Protein AF-A0A4Q7FGH8-F1 (afdb_monomer_lite)

Structure (mmCIF, N/CA/C/O backbone):
data_AF-A0A4Q7FGH8-F1
#
_entry.id   AF-A0A4Q7FGH8-F1
#
loop_
_atom_site.group_PDB
_atom_site.id
_atom_site.type_symbol
_atom_site.label_atom_id
_atom_site.label_alt_id
_atom_site.label_comp_id
_atom_site.label_asym_id
_atom_site.label_entity_id
_atom_site.label_seq_id
_atom_site.pdbx_PDB_ins_code
_atom_site.Cartn_x
_atom_site.Cartn_y
_atom_site.Cartn_z
_atom_site.occupancy
_atom_site.B_iso_or_equiv
_atom_site.auth_seq_id
_atom_site.auth_comp_id
_atom_site.auth_asym_id
_atom_site.auth_atom_id
_atom_site.pdbx_PDB_model_num
ATOM 1 N N . MET A 1 1 ? -11.746 -8.221 38.228 1.00 75.38 1 MET A N 1
ATOM 2 C CA . MET A 1 1 ? -12.759 -8.175 37.145 1.00 75.38 1 MET A CA 1
ATOM 3 C C . MET A 1 1 ? -12.448 -7.113 36.090 1.00 75.38 1 MET A C 1
ATOM 5 O O . MET A 1 1 ? -12.512 -7.437 34.915 1.00 75.38 1 MET A O 1
ATOM 9 N N . ILE A 1 2 ? -12.036 -5.893 36.461 1.00 87.25 2 ILE A N 1
ATOM 10 C CA . ILE A 1 2 ? -11.751 -4.826 35.480 1.00 87.25 2 ILE A CA 1
ATOM 11 C C . ILE A 1 2 ? -10.482 -5.068 34.638 1.00 87.25 2 ILE A C 1
ATOM 13 O O . ILE A 1 2 ? -10.483 -4.796 33.444 1.00 87.25 2 ILE A O 1
ATOM 17 N N . PHE A 1 3 ? -9.438 -5.659 35.232 1.00 90.00 3 PHE A N 1
ATOM 18 C CA . PHE A 1 3 ? -8.166 -5.945 34.553 1.00 90.00 3 PHE A CA 1
ATOM 19 C C . PHE A 1 3 ? -8.341 -6.903 33.363 1.00 90.00 3 PHE A C 1
ATOM 21 O O . PHE A 1 3 ? -7.898 -6.614 32.259 1.00 90.00 3 PHE A O 1
ATOM 28 N N . ARG A 1 4 ? -9.109 -7.983 33.560 1.00 91.69 4 ARG A N 1
ATOM 29 C CA . ARG A 1 4 ? -9.422 -8.966 32.513 1.00 91.69 4 ARG A CA 1
ATOM 30 C C . ARG A 1 4 ? -10.186 -8.350 31.334 1.00 91.69 4 ARG A C 1
ATOM 32 O O . ARG A 1 4 ? -9.882 -8.638 30.184 1.00 91.69 4 ARG A O 1
ATOM 39 N N . ILE A 1 5 ? -11.139 -7.458 31.617 1.00 93.44 5 ILE A N 1
ATOM 40 C CA . ILE A 1 5 ? -11.903 -6.744 30.580 1.00 93.44 5 ILE A CA 1
ATOM 41 C C . ILE A 1 5 ? -10.982 -5.844 29.747 1.00 93.44 5 ILE A C 1
ATOM 43 O O . ILE A 1 5 ? -11.163 -5.736 28.535 1.00 93.44 5 ILE A O 1
ATOM 47 N N . LEU A 1 6 ? -10.006 -5.186 30.378 1.00 93.19 6 LEU A N 1
ATOM 48 C CA . LEU A 1 6 ? -9.037 -4.348 29.670 1.00 93.19 6 LEU A CA 1
ATOM 49 C C . LEU A 1 6 ? -8.132 -5.183 28.756 1.00 93.19 6 LEU A C 1
ATOM 51 O O . LEU A 1 6 ? -7.943 -4.812 27.600 1.00 93.19 6 LEU A O 1
ATOM 55 N N . GLU A 1 7 ? -7.643 -6.328 29.232 1.00 94.44 7 GLU A N 1
ATOM 56 C CA . GLU A 1 7 ? -6.850 -7.262 28.422 1.00 94.44 7 GLU A CA 1
ATOM 57 C C . GLU A 1 7 ? -7.623 -7.764 27.198 1.00 94.44 7 GLU A C 1
ATOM 59 O O . GLU A 1 7 ? -7.107 -7.733 26.081 1.00 94.44 7 GLU A O 1
ATOM 64 N N . ASP A 1 8 ? -8.880 -8.174 27.384 1.00 94.00 8 ASP A N 1
ATOM 65 C CA . ASP A 1 8 ? -9.716 -8.668 26.287 1.00 94.00 8 ASP A CA 1
ATOM 66 C C . ASP A 1 8 ? -10.005 -7.579 25.247 1.00 94.00 8 ASP A C 1
ATOM 68 O O . ASP A 1 8 ? -9.960 -7.837 24.041 1.00 94.00 8 ASP A O 1
ATOM 72 N N . LYS A 1 9 ? -10.240 -6.337 25.692 1.00 93.06 9 LYS A N 1
ATOM 73 C CA . LYS A 1 9 ? -10.411 -5.187 24.792 1.00 93.06 9 LYS A CA 1
ATOM 74 C C . LYS A 1 9 ? -9.146 -4.900 23.986 1.00 93.06 9 LYS A C 1
ATOM 76 O O . LYS A 1 9 ? -9.240 -4.691 22.777 1.00 93.06 9 LYS A O 1
ATOM 81 N N . LEU A 1 10 ? -7.977 -4.929 24.626 1.00 93.69 10 LEU A N 1
ATOM 82 C CA . LEU A 1 10 ? -6.691 -4.739 23.950 1.00 93.69 10 LEU A CA 1
ATOM 83 C C . LEU A 1 10 ? -6.431 -5.847 22.923 1.00 93.69 10 LEU A C 1
ATOM 85 O O . LEU A 1 10 ? -6.054 -5.558 21.787 1.00 93.69 10 LEU A O 1
ATOM 89 N N . ALA A 1 11 ? -6.695 -7.105 23.282 1.00 93.38 11 ALA A N 1
ATOM 90 C CA . ALA A 1 11 ? -6.545 -8.239 22.376 1.00 93.38 11 ALA A CA 1
ATOM 91 C C . ALA A 1 11 ? -7.490 -8.140 21.165 1.00 93.38 11 ALA A C 1
ATOM 93 O O . ALA A 1 11 ? -7.077 -8.391 20.029 1.00 93.38 11 ALA A O 1
ATOM 94 N N . ALA A 1 12 ? -8.743 -7.727 21.381 1.00 92.94 12 ALA A N 1
ATOM 95 C CA . ALA A 1 12 ? -9.707 -7.509 20.307 1.00 92.94 12 ALA A CA 1
ATOM 96 C C . ALA A 1 12 ? -9.270 -6.374 19.368 1.00 92.94 12 ALA A C 1
ATOM 98 O O . ALA A 1 12 ? -9.300 -6.539 18.147 1.00 92.94 12 ALA A O 1
ATOM 99 N N . GLN A 1 13 ? -8.798 -5.254 19.923 1.00 92.31 13 GLN A N 1
ATOM 100 C CA . GLN A 1 13 ? -8.279 -4.134 19.141 1.00 92.31 13 GLN A CA 1
ATOM 101 C C . GLN A 1 13 ? -7.055 -4.548 18.309 1.00 92.31 13 GLN A C 1
ATOM 103 O O . GLN A 1 13 ? -7.004 -4.253 17.117 1.00 92.31 13 GLN A O 1
ATOM 108 N N . ALA A 1 14 ? -6.107 -5.281 18.900 1.00 92.75 14 ALA A N 1
ATOM 109 C CA . ALA A 1 14 ? -4.923 -5.776 18.200 1.00 92.75 14 ALA A CA 1
ATOM 110 C C . ALA A 1 14 ? -5.278 -6.772 17.082 1.00 92.75 14 ALA A C 1
ATOM 112 O O . ALA A 1 14 ? -4.674 -6.774 16.008 1.00 92.75 14 ALA A O 1
ATOM 113 N N . LYS A 1 15 ? -6.294 -7.616 17.299 1.00 92.62 15 LYS A N 1
ATOM 114 C CA . LYS A 1 15 ? -6.804 -8.517 16.258 1.00 92.62 15 LYS A CA 1
ATOM 115 C C . LYS A 1 15 ? -7.417 -7.731 15.099 1.00 92.62 15 LYS A C 1
ATOM 117 O O . LYS A 1 15 ? -7.164 -8.063 13.940 1.00 92.62 15 LYS A O 1
ATOM 122 N N . GLN A 1 16 ? -8.188 -6.689 15.407 1.00 91.62 16 GLN A N 1
ATOM 123 C CA . GLN A 1 16 ? -8.809 -5.822 14.409 1.00 91.62 16 GLN A CA 1
ATOM 124 C C . GLN A 1 16 ? -7.758 -5.059 13.589 1.00 91.62 16 GLN A C 1
ATOM 126 O O . GLN A 1 16 ? -7.857 -5.037 12.362 1.00 91.62 16 GLN A O 1
ATOM 131 N N . SER A 1 17 ? -6.735 -4.485 14.235 1.00 93.06 17 SER A N 1
ATOM 132 C CA . SER A 1 17 ? -5.650 -3.788 13.532 1.00 93.06 17 SER A CA 1
ATOM 133 C C . SER A 1 17 ? -4.871 -4.743 12.632 1.00 93.06 17 SER A C 1
ATOM 135 O O . SER A 1 17 ? -4.694 -4.451 11.456 1.00 93.06 17 SER A O 1
ATOM 137 N N . LYS A 1 18 ? -4.530 -5.944 13.116 1.00 95.44 18 LYS A N 1
ATOM 138 C CA . LYS A 1 18 ? -3.845 -6.965 12.308 1.00 95.44 18 LYS A CA 1
ATOM 139 C C . LYS A 1 18 ? -4.650 -7.370 11.070 1.00 95.44 18 LYS A C 1
ATOM 141 O O . LYS A 1 18 ? -4.085 -7.540 9.991 1.00 95.44 18 LYS A O 1
ATOM 146 N N . ALA A 1 19 ? -5.966 -7.538 11.205 1.00 95.38 19 ALA A N 1
ATOM 147 C CA . ALA A 1 19 ? -6.833 -7.845 10.068 1.00 95.38 19 ALA A CA 1
ATOM 148 C C . ALA A 1 19 ? -6.873 -6.690 9.050 1.00 95.38 19 ALA A C 1
ATOM 150 O O . ALA A 1 19 ? -6.831 -6.932 7.841 1.00 95.38 19 ALA A O 1
ATOM 151 N N . ALA A 1 20 ? -6.913 -5.443 9.529 1.00 95.94 20 ALA A N 1
ATOM 152 C CA . ALA A 1 20 ? -6.840 -4.262 8.676 1.00 95.94 20 ALA A CA 1
ATOM 153 C C . ALA A 1 20 ? -5.486 -4.172 7.947 1.00 95.94 20 ALA A C 1
ATOM 155 O O . ALA A 1 20 ? -5.468 -3.998 6.728 1.00 95.94 20 ALA A O 1
ATOM 156 N N . ASP A 1 21 ? -4.373 -4.388 8.651 1.00 97.56 21 ASP A N 1
ATOM 157 C CA . ASP A 1 21 ? -3.020 -4.385 8.083 1.00 97.56 21 ASP A CA 1
ATOM 158 C C . ASP A 1 21 ? -2.875 -5.429 6.976 1.00 97.56 21 ASP A C 1
ATOM 160 O O . ASP A 1 21 ? -2.375 -5.124 5.893 1.00 97.56 21 ASP A O 1
ATOM 164 N N . LEU A 1 22 ? -3.376 -6.650 7.198 1.00 98.19 22 LEU A N 1
ATOM 165 C CA . LEU A 1 22 ? -3.362 -7.704 6.182 1.00 98.19 22 LEU A CA 1
ATOM 166 C C . LEU A 1 22 ? -4.142 -7.297 4.927 1.00 98.19 22 LEU A C 1
ATOM 168 O O . LEU A 1 22 ? -3.657 -7.497 3.812 1.00 98.19 22 LEU A O 1
ATOM 172 N N . ARG A 1 23 ? -5.321 -6.685 5.091 1.00 98.25 23 ARG A N 1
ATOM 173 C CA . ARG A 1 23 ? -6.131 -6.192 3.969 1.00 98.25 23 ARG A CA 1
ATOM 174 C C . ARG A 1 23 ? -5.391 -5.112 3.174 1.00 98.25 23 ARG A C 1
ATOM 176 O O . ARG A 1 23 ? -5.381 -5.153 1.943 1.00 98.25 23 ARG A O 1
ATOM 183 N N . PHE A 1 24 ? -4.767 -4.150 3.849 1.00 98.62 24 PHE A N 1
ATOM 184 C CA . PHE A 1 24 ? -4.023 -3.084 3.175 1.00 98.62 24 PHE A CA 1
ATOM 185 C C . PHE A 1 24 ? -2.731 -3.595 2.529 1.00 98.62 24 PHE A C 1
ATOM 187 O O . PHE A 1 24 ? -2.406 -3.191 1.412 1.00 98.62 24 PHE A O 1
ATOM 194 N N . MET A 1 25 ? -2.048 -4.550 3.161 1.00 98.62 25 MET A N 1
ATOM 195 C CA . MET A 1 25 ? -0.868 -5.204 2.601 1.00 98.62 25 MET A CA 1
ATOM 196 C C . MET A 1 25 ? -1.203 -5.990 1.327 1.00 98.62 25 MET A C 1
ATOM 198 O O . MET A 1 25 ? -0.485 -5.897 0.334 1.00 98.62 25 MET A O 1
ATOM 202 N N . GLN A 1 26 ? -2.330 -6.708 1.293 1.00 98.69 26 GLN A N 1
ATOM 203 C CA . GLN A 1 26 ? -2.804 -7.382 0.077 1.00 98.69 26 GLN A CA 1
ATOM 204 C C . GLN A 1 26 ? -3.023 -6.399 -1.082 1.00 98.69 26 GLN A C 1
ATOM 206 O O . GLN A 1 26 ? -2.673 -6.697 -2.231 1.00 98.69 26 GLN A O 1
ATOM 211 N N . LEU A 1 27 ? -3.560 -5.209 -0.794 1.00 98.62 27 LEU A N 1
ATOM 212 C CA . LEU A 1 27 ? -3.706 -4.153 -1.792 1.00 98.62 27 LEU A CA 1
ATOM 213 C C . LEU A 1 27 ? -2.343 -3.620 -2.257 1.00 98.62 27 LEU A C 1
ATOM 215 O O . LEU A 1 27 ? -2.133 -3.491 -3.462 1.00 98.62 27 LEU A O 1
ATOM 219 N N . ALA A 1 28 ? -1.413 -3.356 -1.337 1.00 98.69 28 ALA A N 1
ATOM 220 C CA . ALA A 1 28 ? -0.060 -2.902 -1.663 1.00 98.69 28 ALA A CA 1
ATOM 221 C C . ALA A 1 28 ? 0.673 -3.906 -2.568 1.00 98.69 28 ALA A C 1
ATOM 223 O O . ALA A 1 28 ? 1.204 -3.527 -3.612 1.00 98.69 28 ALA A O 1
ATOM 224 N N . LEU A 1 29 ? 0.601 -5.202 -2.249 1.00 98.62 29 LEU A N 1
ATOM 225 C CA . LEU A 1 29 ? 1.142 -6.263 -3.099 1.00 98.62 29 LEU A CA 1
ATOM 226 C C . LEU A 1 29 ? 0.489 -6.250 -4.483 1.00 98.62 29 LEU A C 1
ATOM 228 O O . LEU A 1 29 ? 1.195 -6.286 -5.486 1.00 98.62 29 LEU A O 1
ATOM 232 N N . THR A 1 30 ? -0.840 -6.136 -4.557 1.00 98.50 30 THR A N 1
ATOM 233 C CA . THR A 1 30 ? -1.583 -6.069 -5.829 1.00 98.50 30 THR A CA 1
ATOM 234 C C . THR A 1 30 ? -1.160 -4.876 -6.690 1.00 98.50 30 THR A C 1
ATOM 236 O O . THR A 1 30 ? -1.039 -5.013 -7.907 1.00 98.50 30 THR A O 1
ATOM 239 N N . LEU A 1 31 ? -0.894 -3.718 -6.079 1.00 98.38 31 LEU A N 1
ATOM 240 C CA . LEU A 1 31 ? -0.341 -2.557 -6.778 1.00 98.38 31 LEU A CA 1
ATOM 241 C C . LEU A 1 31 ? 1.066 -2.853 -7.308 1.00 98.38 31 LEU A C 1
ATOM 243 O O . LEU A 1 31 ? 1.323 -2.617 -8.485 1.00 98.38 31 LEU A O 1
ATOM 247 N N . GLY A 1 32 ? 1.937 -3.448 -6.488 1.00 97.88 32 GLY A N 1
ATOM 248 C CA . GLY A 1 32 ? 3.294 -3.824 -6.891 1.00 97.88 32 GLY A CA 1
ATOM 249 C C . GLY A 1 32 ? 3.317 -4.817 -8.053 1.00 97.88 32 GLY A C 1
ATOM 250 O O . GLY A 1 32 ? 4.120 -4.667 -8.971 1.00 97.88 32 GLY A O 1
ATOM 251 N N . ARG A 1 33 ? 2.370 -5.769 -8.104 1.00 97.62 33 ARG A N 1
ATOM 252 C CA . ARG A 1 33 ? 2.263 -6.735 -9.218 1.00 97.62 33 ARG A CA 1
ATOM 253 C C . ARG A 1 33 ? 2.142 -6.071 -10.595 1.00 97.62 33 ARG A C 1
ATOM 255 O O . 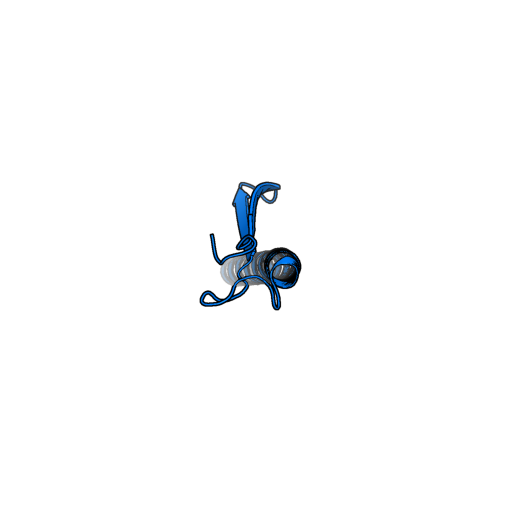ARG A 1 33 ? 2.559 -6.667 -11.580 1.00 97.62 33 ARG A O 1
ATOM 262 N N . ARG A 1 34 ? 1.643 -4.832 -10.678 1.00 96.00 34 ARG A N 1
ATOM 263 C CA . ARG A 1 34 ? 1.523 -4.076 -11.940 1.00 96.00 34 ARG A CA 1
ATOM 264 C C . ARG A 1 34 ? 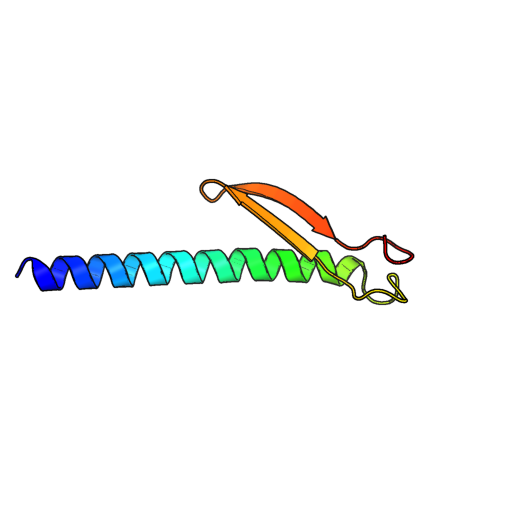2.874 -3.777 -12.598 1.00 96.00 34 ARG A C 1
ATOM 266 O O . ARG A 1 34 ? 2.933 -3.653 -13.820 1.00 96.00 34 ARG A O 1
ATOM 273 N N . GLY A 1 35 ? 3.934 -3.660 -11.797 1.00 95.38 35 GLY A N 1
ATOM 274 C CA . GLY A 1 35 ? 5.298 -3.394 -12.256 1.00 95.38 35 GLY A CA 1
ATOM 275 C C . GLY A 1 35 ? 6.122 -4.649 -12.563 1.00 95.38 35 GLY A C 1
ATOM 276 O O . GLY A 1 35 ? 7.248 -4.535 -13.045 1.00 95.38 35 GLY A O 1
ATOM 277 N N . GLN A 1 36 ? 5.601 -5.855 -12.306 1.00 95.31 36 GLN A N 1
ATOM 278 C CA . GLN A 1 36 ? 6.373 -7.085 -12.511 1.00 95.31 36 GLN A CA 1
ATOM 279 C C . GLN A 1 36 ? 6.853 -7.220 -13.960 1.00 95.31 36 GLN A C 1
ATOM 281 O O . GLN A 1 36 ? 6.093 -7.026 -14.907 1.00 95.31 36 GLN A O 1
ATOM 286 N N . GLY A 1 37 ? 8.146 -7.517 -14.115 1.00 94.31 37 GLY A N 1
ATOM 287 C CA . GLY A 1 37 ? 8.809 -7.637 -15.416 1.00 94.31 37 GLY A CA 1
ATOM 288 C C . GLY A 1 37 ? 9.041 -6.314 -16.157 1.00 94.31 37 GLY A C 1
ATOM 289 O O . GLY A 1 37 ? 9.583 -6.337 -17.255 1.00 94.31 37 GLY A O 1
ATOM 290 N N . ARG A 1 38 ? 8.649 -5.163 -15.590 1.00 95.25 38 ARG A N 1
ATOM 291 C CA . ARG A 1 38 ? 8.725 -3.842 -16.250 1.00 95.25 38 ARG A CA 1
ATOM 292 C C . ARG A 1 38 ? 9.562 -2.809 -15.499 1.00 95.25 38 ARG A C 1
ATOM 294 O O . ARG A 1 38 ? 9.811 -1.728 -16.028 1.00 95.25 38 ARG A O 1
ATOM 301 N N . THR A 1 39 ? 9.971 -3.115 -14.271 1.00 96.69 39 THR A N 1
ATOM 302 C CA . THR A 1 39 ? 10.619 -2.156 -13.363 1.00 96.69 39 THR A CA 1
ATOM 303 C C . THR A 1 39 ? 12.132 -2.314 -13.263 1.00 96.69 39 THR A C 1
ATOM 305 O O . THR A 1 39 ? 12.739 -1.566 -12.503 1.00 96.69 39 THR A O 1
ATOM 308 N N . TRP A 1 40 ? 12.746 -3.255 -13.998 1.00 92.38 40 TRP A N 1
ATOM 309 C CA . TRP A 1 40 ? 14.202 -3.461 -13.973 1.00 92.38 40 TRP A CA 1
ATOM 310 C C . TRP A 1 40 ? 14.946 -2.119 -14.130 1.00 92.38 40 TRP A C 1
ATOM 312 O O . TRP A 1 40 ? 14.541 -1.318 -14.978 1.00 92.38 40 TRP A O 1
ATOM 322 N N . PRO A 1 41 ? 16.002 -1.848 -13.334 1.00 93.06 41 PRO A N 1
ATOM 323 C CA . PRO A 1 41 ? 16.675 -2.728 -12.361 1.00 93.06 41 PRO A CA 1
ATOM 324 C C . PRO A 1 41 ? 16.004 -2.795 -10.977 1.00 93.06 41 PRO A C 1
ATOM 326 O O . PRO A 1 41 ? 16.448 -3.545 -10.111 1.00 93.06 41 PRO A O 1
ATOM 329 N N . ASN A 1 42 ? 14.940 -2.024 -10.756 1.00 96.31 42 ASN A N 1
ATOM 330 C CA . ASN A 1 42 ? 14.296 -1.886 -9.457 1.00 96.31 42 ASN A CA 1
ATOM 331 C C . ASN A 1 42 ? 13.217 -2.958 -9.230 1.00 96.31 42 ASN A C 1
ATOM 333 O O . ASN A 1 42 ? 12.569 -3.424 -10.178 1.00 96.31 42 ASN A O 1
ATOM 337 N N . PRO A 1 43 ? 12.978 -3.355 -7.968 1.00 96.25 43 PRO A N 1
ATOM 338 C CA . PRO A 1 43 ? 11.918 -4.296 -7.649 1.00 96.25 43 PRO A CA 1
ATOM 339 C C . PRO A 1 43 ? 10.543 -3.690 -7.937 1.00 96.25 43 PRO A C 1
ATOM 341 O O . PRO A 1 43 ? 10.334 -2.479 -7.863 1.00 96.25 43 PRO A O 1
ATOM 344 N N . ALA A 1 44 ? 9.580 -4.560 -8.220 1.00 97.50 44 ALA A N 1
ATOM 345 C CA . ALA A 1 44 ? 8.190 -4.164 -8.354 1.00 97.50 44 ALA A CA 1
ATOM 346 C C . ALA A 1 44 ? 7.592 -3.939 -6.955 1.00 97.50 44 ALA A C 1
ATOM 348 O O . ALA A 1 44 ? 7.266 -4.894 -6.248 1.00 97.50 44 ALA A O 1
ATOM 349 N N . VAL A 1 45 ? 7.474 -2.676 -6.542 1.00 98.06 45 VAL A N 1
ATOM 350 C CA . VAL A 1 45 ? 6.960 -2.281 -5.222 1.00 98.06 45 VAL A CA 1
ATOM 351 C C . VAL A 1 45 ? 5.587 -1.641 -5.376 1.00 98.06 45 VAL A C 1
ATOM 353 O O . VAL A 1 45 ? 5.342 -0.905 -6.329 1.00 98.06 45 VAL A O 1
ATOM 356 N N . GLY 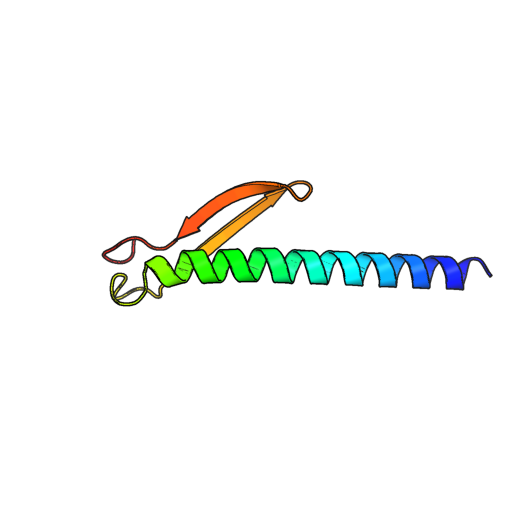A 1 46 ? 4.682 -1.907 -4.435 1.00 98.31 46 GLY A N 1
ATOM 357 C CA . GLY A 1 46 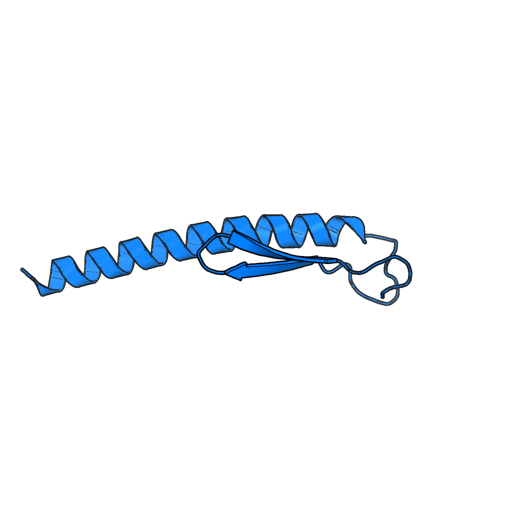? 3.429 -1.173 -4.284 1.00 98.31 46 GLY A CA 1
ATOM 358 C C . GLY A 1 46 ? 3.274 -0.671 -2.856 1.00 98.31 46 GLY A C 1
ATOM 359 O O . GLY A 1 46 ? 3.738 -1.312 -1.916 1.00 98.31 46 GLY A O 1
ATOM 360 N N . ALA A 1 47 ? 2.636 0.484 -2.698 1.00 98.44 47 ALA A N 1
ATOM 361 C CA . ALA A 1 47 ? 2.483 1.162 -1.419 1.00 98.44 47 ALA A CA 1
ATOM 362 C C . ALA A 1 47 ? 1.089 1.781 -1.289 1.00 98.44 47 ALA A C 1
ATOM 364 O O . ALA A 1 47 ? 0.491 2.233 -2.271 1.00 98.44 47 ALA A O 1
ATOM 365 N N . VAL A 1 48 ? 0.589 1.820 -0.056 1.00 98.62 48 VAL A N 1
ATOM 366 C CA . VAL A 1 48 ? -0.651 2.501 0.328 1.00 98.62 48 VAL A CA 1
ATOM 367 C C . VAL A 1 48 ? -0.406 3.311 1.595 1.00 98.62 48 VAL A C 1
ATOM 369 O O . VAL A 1 48 ? 0.322 2.870 2.480 1.00 98.62 48 VAL A O 1
ATOM 372 N N . VAL A 1 49 ? -1.019 4.488 1.680 1.00 98.38 49 VAL A N 1
ATOM 373 C CA . VAL A 1 49 ? -1.032 5.334 2.878 1.00 98.38 49 VAL A CA 1
ATOM 374 C C . VAL A 1 49 ? -2.465 5.379 3.380 1.00 98.38 49 VAL A C 1
ATOM 376 O O . VAL A 1 49 ? -3.380 5.697 2.615 1.00 98.38 49 VAL A O 1
ATOM 379 N N . VAL A 1 50 ? -2.662 5.038 4.651 1.00 98.25 50 VAL A N 1
ATOM 380 C CA . VAL A 1 50 ? -3.983 4.917 5.272 1.00 98.25 50 VAL A CA 1
ATOM 381 C C . VAL A 1 50 ? -4.075 5.882 6.446 1.00 98.25 50 VAL A C 1
ATOM 383 O O . VAL A 1 50 ? -3.168 5.942 7.272 1.00 98.25 50 VAL A O 1
ATOM 386 N N . LYS A 1 51 ? -5.182 6.618 6.523 1.00 97.50 51 LYS A N 1
ATOM 387 C CA . LYS A 1 51 ? -5.540 7.484 7.645 1.00 97.50 51 LYS A CA 1
ATOM 388 C C . LYS A 1 51 ? -6.985 7.192 8.035 1.00 97.50 51 LYS A C 1
ATOM 390 O O . LYS A 1 51 ? -7.849 7.157 7.166 1.00 97.50 51 LYS A O 1
ATOM 395 N N . ASP A 1 52 ? 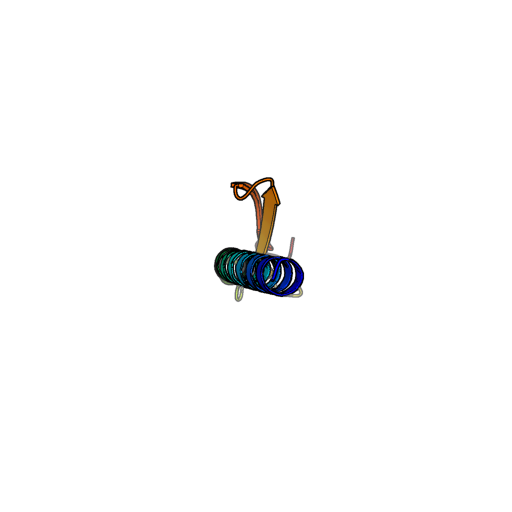-7.227 6.931 9.316 1.00 95.94 52 ASP A N 1
ATOM 396 C CA . ASP A 1 52 ? -8.567 6.668 9.863 1.00 95.94 52 ASP A CA 1
ATOM 397 C C . ASP A 1 52 ? -9.329 5.553 9.111 1.00 95.94 52 ASP A C 1
ATOM 399 O O . ASP A 1 52 ? -10.526 5.634 8.853 1.00 95.94 52 ASP A O 1
ATOM 403 N N . GLY A 1 53 ? -8.607 4.501 8.702 1.00 95.44 53 GLY A N 1
ATOM 404 C CA . GLY A 1 53 ? -9.158 3.375 7.934 1.00 95.44 53 GLY A CA 1
ATOM 405 C C . GLY A 1 53 ? -9.415 3.661 6.448 1.00 95.44 53 GLY A C 1
ATOM 406 O O . GLY A 1 53 ? -9.849 2.763 5.724 1.00 95.44 53 GLY A O 1
ATOM 407 N N . VAL A 1 54 ? -9.115 4.871 5.971 1.00 97.19 54 VAL A N 1
ATOM 408 C CA . VAL A 1 54 ? -9.302 5.309 4.584 1.00 97.19 54 VAL A CA 1
ATOM 409 C C . VAL A 1 54 ? -7.955 5.422 3.877 1.00 97.19 54 VAL A C 1
ATOM 411 O O . VAL A 1 54 ? -6.987 5.954 4.415 1.00 97.19 54 VAL A O 1
ATOM 414 N N . ILE A 1 55 ? -7.879 4.930 2.641 1.00 98.38 55 ILE A N 1
ATOM 415 C CA . ILE A 1 55 ? -6.681 5.070 1.809 1.00 98.38 55 ILE A CA 1
ATOM 416 C C . ILE A 1 55 ? -6.619 6.507 1.289 1.00 98.38 55 ILE A C 1
ATOM 418 O O . ILE A 1 55 ? -7.467 6.915 0.500 1.00 98.38 55 ILE A O 1
ATOM 422 N N . VAL A 1 56 ? -5.596 7.249 1.705 1.00 98.56 56 VAL A N 1
ATOM 423 C CA . VAL A 1 56 ? -5.348 8.641 1.289 1.00 98.56 56 VAL A CA 1
ATOM 424 C C . VAL A 1 56 ? -4.255 8.754 0.225 1.00 98.56 56 VAL A C 1
ATOM 426 O O . VAL A 1 56 ? -4.112 9.790 -0.413 1.00 98.56 56 VAL A O 1
ATOM 429 N N . GLY A 1 57 ? -3.498 7.680 -0.003 1.00 98.56 57 GLY A N 1
ATOM 430 C CA . GLY A 1 57 ? -2.462 7.622 -1.029 1.00 98.56 57 GLY A CA 1
ATOM 431 C C . GLY A 1 57 ? -2.208 6.194 -1.492 1.00 98.56 57 GLY A C 1
ATOM 432 O O . GLY A 1 57 ? -2.347 5.243 -0.723 1.00 98.56 57 GLY A O 1
ATOM 433 N N . ARG A 1 58 ? -1.839 6.037 -2.764 1.00 98.50 58 ARG A N 1
ATOM 434 C CA . ARG A 1 58 ? -1.446 4.751 -3.352 1.00 98.50 58 ARG A CA 1
ATOM 435 C C . ARG A 1 58 ? -0.429 4.959 -4.464 1.00 98.50 58 ARG A C 1
ATOM 437 O O . ARG A 1 58 ? -0.527 5.936 -5.199 1.00 98.50 58 ARG A O 1
ATOM 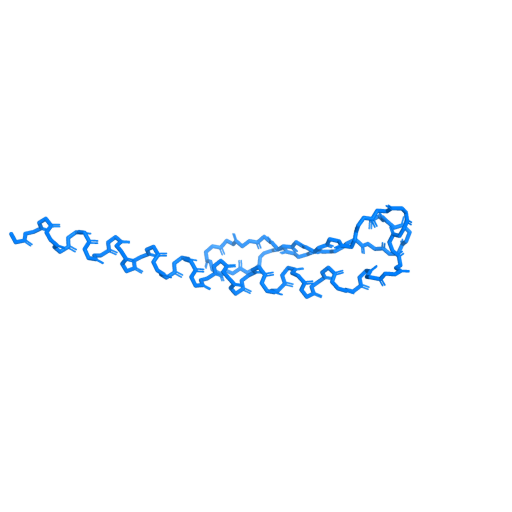444 N N . GLY A 1 59 ? 0.491 4.016 -4.624 1.00 98.00 59 GLY A N 1
ATOM 445 C CA . GLY A 1 59 ? 1.513 4.072 -5.664 1.00 98.00 59 GLY A CA 1
ATOM 446 C C . GLY A 1 59 ? 2.131 2.710 -5.944 1.00 98.00 59 GLY A C 1
ATOM 447 O O . GLY A 1 59 ? 1.959 1.762 -5.176 1.00 98.00 59 GLY A O 1
ATOM 448 N N . TRP A 1 60 ? 2.824 2.613 -7.071 1.00 98.00 60 TRP A N 1
ATOM 449 C CA . TRP A 1 60 ? 3.671 1.479 -7.424 1.00 98.00 60 TRP A CA 1
ATOM 450 C C . TRP A 1 60 ? 4.811 1.953 -8.322 1.00 98.00 60 TRP A C 1
ATOM 452 O O . TRP A 1 60 ? 4.695 3.002 -8.959 1.00 98.00 60 TRP A O 1
ATOM 462 N N . THR A 1 61 ? 5.885 1.174 -8.386 1.00 97.50 61 THR A N 1
ATOM 463 C CA . THR A 1 61 ? 7.013 1.432 -9.287 1.00 97.50 61 THR A CA 1
ATOM 464 C C . THR A 1 61 ? 6.551 1.364 -10.746 1.00 97.50 61 THR A C 1
ATOM 466 O O . THR A 1 61 ? 5.998 0.355 -11.189 1.00 97.50 61 THR A O 1
ATOM 469 N N . GLN A 1 62 ? 6.763 2.432 -11.501 1.00 96.44 62 GLN A N 1
ATOM 470 C CA . GLN A 1 62 ? 6.435 2.558 -12.915 1.00 96.44 62 GLN A CA 1
ATOM 471 C C . GLN A 1 62 ? 7.438 1.815 -13.803 1.00 96.44 62 GLN A C 1
ATOM 473 O O . GLN A 1 62 ? 8.491 1.334 -13.371 1.00 96.44 62 GLN A O 1
ATOM 478 N N . ALA A 1 63 ? 7.098 1.726 -15.089 1.00 93.38 63 ALA A N 1
ATOM 479 C CA . ALA A 1 63 ? 7.995 1.184 -16.099 1.00 93.38 63 ALA A CA 1
ATOM 480 C C . ALA A 1 63 ? 9.346 1.926 -16.093 1.00 93.38 63 ALA A C 1
ATOM 482 O O . ALA A 1 63 ? 9.394 3.148 -15.957 1.00 93.38 63 ALA A O 1
ATOM 483 N N . GLY A 1 64 ? 10.446 1.178 -16.213 1.00 91.19 64 GLY A N 1
ATOM 484 C CA . GLY A 1 64 ? 11.803 1.727 -16.099 1.00 91.19 64 GLY A CA 1
ATOM 485 C C . GLY A 1 64 ? 12.258 2.006 -14.660 1.00 91.19 64 GLY A C 1
ATOM 486 O O . GLY A 1 64 ? 13.317 2.598 -14.462 1.00 91.19 64 GLY A O 1
ATOM 487 N N . GLY A 1 65 ? 11.473 1.588 -13.659 1.00 88.56 65 GLY A N 1
ATOM 488 C CA . GLY A 1 65 ? 11.883 1.575 -12.256 1.00 88.56 65 GLY A CA 1
ATOM 489 C C . GLY A 1 65 ? 11.652 2.880 -11.489 1.00 88.56 65 GLY A C 1
ATOM 490 O O . GLY A 1 65 ? 12.264 3.042 -10.434 1.00 88.56 65 GLY A O 1
ATOM 491 N N . ARG A 1 66 ? 10.831 3.806 -12.000 1.00 79.81 66 ARG A N 1
ATOM 492 C CA . ARG A 1 66 ? 10.583 5.130 -11.390 1.00 79.81 66 ARG A CA 1
ATOM 493 C C . ARG A 1 66 ? 9.272 5.223 -10.632 1.00 79.81 66 ARG A C 1
ATOM 495 O O . ARG A 1 66 ? 8.326 4.524 -11.030 1.00 79.81 66 ARG A O 1
#

Radius of gyration: 17.35 Å; chains: 1; bounding box: 29×18×53 Å

pLDDT: mean 95.17, std 4.17, range [75.38, 98.69]

Sequence (66 aa):
MIFRILEDKLAAQAKQSKAADLRFMQLALTLGRRGQGRTWPNPAVGAVVVKDGVIVGRGWTQAGGR

Secondary structure (DSSP, 8-state):
-HHHHHHHHHHHHHHHHHHHHHHHHHHHHHHHHTTTTTSTTS---EEEEEETTEEEEEEEPPGGG-

Foldseek 3Di:
DVVVVVVVVVVVVVVVVVVLVVVQVVVFVVQLVVCPPFQPPAHSTKDFDDDPSHTPDIHIQDGPND